Protein AF-A0A0P1FCE9-F1 (afdb_monomer_lite)

Structure (mmCIF, N/CA/C/O backbone):
data_AF-A0A0P1FCE9-F1
#
_entry.id   AF-A0A0P1FCE9-F1
#
loop_
_atom_site.group_PDB
_atom_site.id
_atom_site.type_symbol
_atom_site.label_atom_id
_atom_site.label_alt_id
_atom_site.label_comp_id
_atom_site.label_asym_id
_atom_site.label_entity_id
_atom_site.label_seq_id
_atom_site.pdbx_PDB_ins_code
_atom_site.Cartn_x
_atom_site.Cartn_y
_atom_site.Cartn_z
_atom_site.occupancy
_atom_site.B_iso_or_equiv
_atom_site.auth_seq_id
_atom_site.auth_comp_id
_atom_site.auth_asym_id
_atom_site.auth_atom_id
_atom_site.pdbx_PDB_model_num
ATOM 1 N N . MET A 1 1 ? -5.152 -13.115 -2.589 1.00 69.50 1 MET A N 1
ATOM 2 C CA . MET A 1 1 ? -4.356 -12.353 -1.607 1.00 69.50 1 MET A CA 1
ATOM 3 C C . MET A 1 1 ? -4.683 -10.891 -1.822 1.00 69.50 1 MET A C 1
ATOM 5 O O . MET A 1 1 ? -4.648 -10.466 -2.973 1.00 69.50 1 MET A O 1
ATOM 9 N N . LEU A 1 2 ? -5.091 -10.181 -0.772 1.00 87.06 2 LEU A N 1
ATOM 10 C CA . LEU A 1 2 ? -5.463 -8.771 -0.870 1.00 87.06 2 LEU A CA 1
ATOM 11 C C . LEU A 1 2 ? -4.214 -7.928 -1.156 1.00 87.06 2 LEU A C 1
ATOM 13 O O . LEU A 1 2 ? 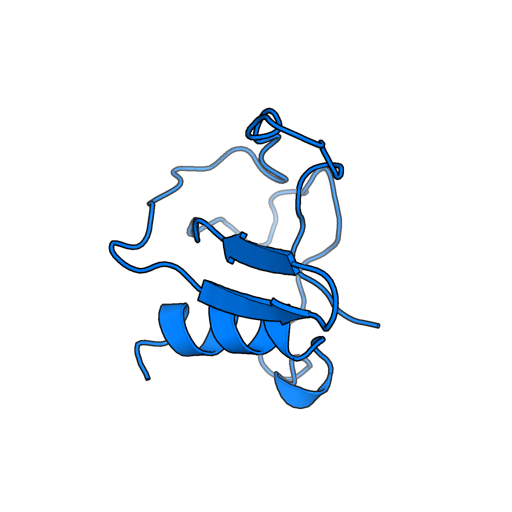-3.112 -8.292 -0.747 1.00 87.06 2 LEU A O 1
ATOM 17 N N . GLY A 1 3 ? -4.361 -6.807 -1.854 1.00 88.31 3 GLY A N 1
ATOM 18 C CA . GLY A 1 3 ? -3.241 -5.912 -2.097 1.00 88.31 3 GLY A CA 1
ATOM 19 C C . GLY A 1 3 ? -3.671 -4.537 -2.572 1.00 88.31 3 GLY A C 1
ATOM 20 O O . GLY A 1 3 ? -4.745 -4.373 -3.146 1.00 88.31 3 GLY A O 1
ATOM 21 N N . TRP A 1 4 ? -2.817 -3.547 -2.324 1.00 89.69 4 TRP 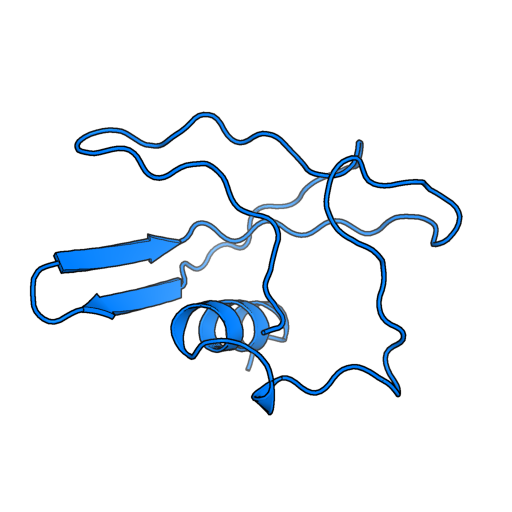A N 1
ATOM 22 C CA . TRP A 1 4 ? -3.021 -2.200 -2.840 1.00 89.69 4 TRP A CA 1
ATOM 23 C C . TRP A 1 4 ? -2.699 -2.155 -4.335 1.00 89.69 4 TRP A C 1
ATOM 25 O O . TRP A 1 4 ? -1.727 -2.792 -4.754 1.00 89.69 4 TRP A O 1
ATOM 35 N N . PRO A 1 5 ? -3.461 -1.390 -5.136 1.00 87.69 5 PRO A N 1
ATOM 36 C CA . PRO A 1 5 ? -3.098 -1.137 -6.521 1.00 87.69 5 PRO A CA 1
ATOM 37 C C . PRO A 1 5 ? -1.715 -0.483 -6.567 1.00 87.69 5 PRO A C 1
ATOM 39 O O . PRO A 1 5 ? -1.439 0.494 -5.868 1.00 87.69 5 PRO A O 1
ATOM 42 N N . GLY A 1 6 ? -0.841 -1.065 -7.377 1.00 78.19 6 GLY A N 1
ATOM 43 C CA . GLY A 1 6 ? 0.515 -0.600 -7.614 1.00 78.19 6 GLY A CA 1
ATOM 44 C C . GLY A 1 6 ? 0.807 -0.586 -9.106 1.00 78.19 6 GLY A C 1
ATOM 45 O O . GLY A 1 6 ? 0.029 -1.089 -9.911 1.00 78.19 6 GLY A O 1
ATOM 46 N N . SER A 1 7 ? 1.933 0.010 -9.463 1.00 76.62 7 SER A N 1
ATOM 47 C CA . SER A 1 7 ? 2.458 -0.025 -10.821 1.00 76.62 7 SER A CA 1
ATOM 48 C C . SER A 1 7 ? 3.156 -1.352 -11.117 1.00 76.62 7 SER A C 1
ATOM 50 O O . SER A 1 7 ? 3.510 -2.102 -10.202 1.00 76.62 7 SER A O 1
ATOM 52 N N . ASP A 1 8 ? 3.449 -1.579 -12.393 1.00 77.50 8 ASP A N 1
ATOM 53 C CA . ASP A 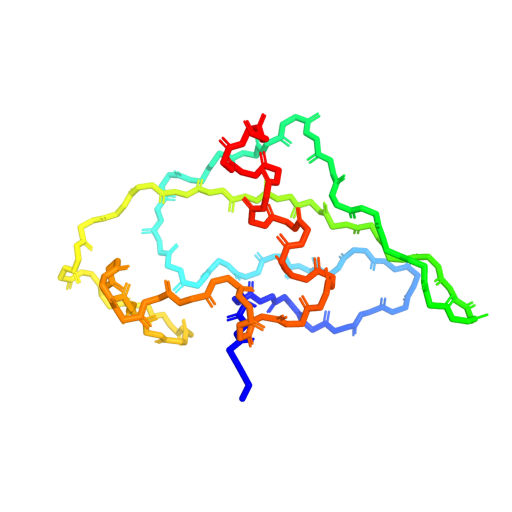1 8 ? 4.349 -2.650 -12.805 1.00 77.50 8 ASP A CA 1
ATOM 54 C C . ASP A 1 8 ? 5.734 -2.506 -12.167 1.00 77.50 8 ASP A C 1
ATOM 56 O O . ASP A 1 8 ? 6.186 -1.415 -11.798 1.00 77.50 8 ASP A O 1
ATOM 60 N N . TRP A 1 9 ? 6.417 -3.642 -12.044 1.00 74.94 9 TRP A N 1
ATOM 61 C CA . TRP A 1 9 ? 7.802 -3.674 -11.603 1.00 74.94 9 TRP A CA 1
ATOM 62 C C . TRP A 1 9 ? 8.718 -3.129 -12.701 1.00 74.94 9 TRP A C 1
ATOM 64 O O . TRP A 1 9 ? 8.637 -3.554 -13.853 1.00 74.94 9 TRP A O 1
ATOM 74 N N . GLN A 1 10 ? 9.615 -2.217 -12.330 1.00 75.50 10 GLN A N 1
ATOM 75 C CA . GLN A 1 10 ? 10.668 -1.715 -13.205 1.00 75.50 10 GLN A CA 1
ATOM 76 C C . GLN A 1 10 ? 12.014 -1.759 -12.488 1.00 75.50 10 GLN A C 1
ATOM 78 O O . GLN A 1 10 ? 12.127 -1.410 -11.312 1.00 75.50 10 GLN A O 1
ATOM 83 N N . GLU A 1 11 ? 13.036 -2.209 -13.212 1.00 74.12 11 GLU A N 1
ATOM 84 C CA . GLU A 1 11 ? 14.416 -2.190 -12.746 1.00 74.12 11 GLU A CA 1
ATOM 85 C C . GLU A 1 11 ? 15.049 -0.838 -13.088 1.00 74.12 11 GLU A C 1
ATOM 87 O O . GLU A 1 11 ? 14.927 -0.362 -14.215 1.00 74.12 11 GLU A O 1
ATOM 92 N N . ASN A 1 12 ? 15.769 -0.244 -12.134 1.00 79.25 12 ASN A N 1
ATOM 93 C CA . ASN A 1 12 ? 16.557 0.991 -12.281 1.00 79.25 12 ASN A CA 1
ATOM 94 C C . ASN A 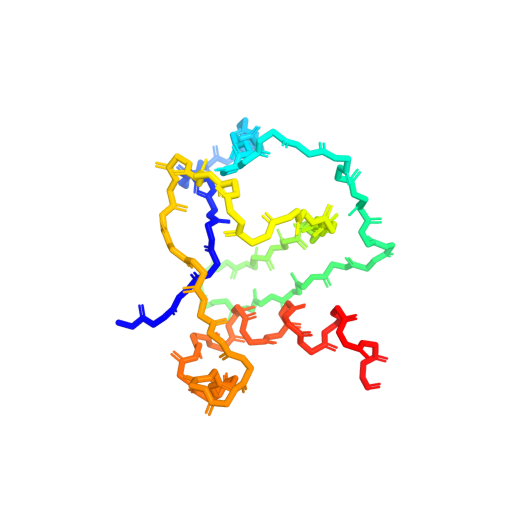1 12 ? 15.792 2.317 -12.443 1.00 79.25 12 ASN A C 1
ATOM 96 O O . ASN A 1 12 ? 16.439 3.362 -12.387 1.00 79.25 12 ASN A O 1
ATOM 100 N N . ASP A 1 13 ? 14.465 2.312 -12.573 1.00 77.81 13 ASP A N 1
ATOM 101 C CA . ASP A 1 13 ? 13.661 3.540 -12.606 1.00 77.81 13 ASP A CA 1
ATOM 102 C C . ASP A 1 13 ? 12.368 3.406 -11.791 1.00 77.81 13 ASP A C 1
ATOM 104 O O . ASP A 1 13 ? 11.916 2.303 -11.469 1.00 77.81 13 ASP A O 1
ATOM 108 N N . ALA A 1 14 ? 11.782 4.545 -11.424 1.00 73.38 14 ALA A N 1
ATOM 109 C CA . ALA A 1 14 ? 10.464 4.587 -10.820 1.00 73.38 14 ALA A CA 1
ATOM 110 C C . ALA A 1 14 ? 9.401 4.445 -11.925 1.00 73.38 14 ALA A C 1
ATOM 112 O O . ALA A 1 14 ? 9.316 5.313 -12.796 1.00 73.38 14 ALA A O 1
ATOM 113 N N . PRO A 1 15 ? 8.556 3.401 -11.883 1.00 76.81 15 PRO A N 1
ATOM 114 C CA . PRO A 1 15 ? 7.496 3.233 -12.866 1.00 76.81 15 PRO A CA 1
ATOM 115 C C . PRO A 1 15 ? 6.530 4.419 -12.850 1.00 76.81 15 PRO A C 1
ATOM 117 O O . PRO A 1 15 ? 6.285 5.042 -11.810 1.00 76.81 15 PRO A O 1
ATOM 120 N N . VAL A 1 16 ? 5.938 4.707 -14.012 1.00 75.88 16 VAL A N 1
ATOM 121 C CA . VAL A 1 16 ? 4.878 5.713 -14.114 1.00 75.88 16 VAL A CA 1
ATOM 122 C C . VAL A 1 16 ? 3.727 5.288 -13.208 1.00 75.88 16 VAL A C 1
ATOM 124 O O . VAL A 1 16 ? 3.171 4.200 -13.343 1.00 75.88 16 VAL A O 1
ATOM 127 N N . HIS A 1 17 ? 3.382 6.153 -12.258 1.00 72.12 17 HIS A N 1
ATOM 128 C CA . HIS A 1 17 ? 2.239 5.927 -11.389 1.00 72.12 17 HIS A CA 1
ATOM 129 C C . HIS A 1 17 ? 0.948 6.087 -12.194 1.00 72.12 17 HIS A C 1
ATOM 131 O O . HIS A 1 17 ? 0.567 7.210 -12.526 1.00 72.12 17 HIS A O 1
ATOM 137 N N . ASP A 1 18 ? 0.270 4.974 -12.466 1.00 82.88 18 ASP A N 1
ATOM 138 C CA . ASP A 1 18 ? -1.101 4.982 -12.965 1.00 82.88 18 ASP A CA 1
ATOM 139 C C . ASP A 1 18 ? -2.068 4.907 -11.779 1.00 82.88 18 ASP A C 1
ATOM 141 O O . ASP A 1 18 ? -2.105 3.924 -11.034 1.00 82.88 18 ASP A O 1
ATOM 145 N N . ALA A 1 19 ? -2.788 6.000 -11.530 1.00 89.12 19 ALA A N 1
ATOM 146 C CA . ALA A 1 19 ? -3.687 6.077 -10.390 1.00 89.12 19 ALA A CA 1
ATOM 147 C C . ALA A 1 19 ? -4.934 5.213 -10.651 1.00 89.12 19 ALA A C 1
ATOM 149 O O . ALA A 1 19 ? -5.619 5.429 -11.650 1.00 89.12 19 ALA A O 1
ATOM 150 N N . PRO A 1 20 ? -5.325 4.318 -9.722 1.00 90.75 20 PRO A N 1
ATOM 151 C CA . PRO A 1 20 ? -6.454 3.400 -9.920 1.00 90.75 20 PRO A CA 1
ATOM 152 C C . PRO A 1 20 ? -7.806 4.120 -9.999 1.00 90.75 20 PRO A C 1
ATOM 154 O O . PRO A 1 20 ? -8.824 3.526 -10.336 1.00 90.75 20 PRO A O 1
ATOM 157 N N . ILE A 1 21 ? -7.852 5.395 -9.615 1.00 91.94 21 ILE A N 1
ATOM 158 C CA . ILE A 1 21 ? -9.054 6.212 -9.634 1.00 91.94 21 ILE A CA 1
ATOM 159 C C . ILE A 1 21 ? -8.667 7.682 -9.788 1.00 91.94 21 ILE A C 1
ATOM 161 O O . ILE A 1 21 ? -7.689 8.166 -9.204 1.00 91.94 21 ILE A O 1
ATOM 165 N N . LYS A 1 22 ? -9.458 8.428 -10.565 1.00 90.81 22 LYS A N 1
ATOM 166 C CA . LYS A 1 22 ? -9.312 9.883 -10.658 1.00 90.81 22 LYS A CA 1
ATOM 167 C C . LYS A 1 22 ? -9.725 10.502 -9.323 1.00 90.81 22 LYS A C 1
ATOM 169 O O . LYS A 1 22 ? -10.895 10.421 -8.950 1.00 90.81 22 LYS A O 1
ATOM 174 N N . ALA A 1 23 ? -8.786 11.120 -8.615 1.00 92.88 23 ALA A N 1
ATOM 175 C CA . ALA A 1 23 ? -9.008 11.706 -7.297 1.00 92.88 23 ALA A CA 1
ATOM 176 C C . ALA A 1 23 ? -7.948 12.762 -6.959 1.00 92.88 23 ALA A C 1
ATOM 178 O O . ALA A 1 23 ? -6.956 12.912 -7.673 1.00 92.88 23 ALA A O 1
ATOM 179 N N . GLU A 1 24 ? -8.152 13.470 -5.849 1.00 93.50 24 GLU A N 1
ATOM 180 C CA . GLU A 1 24 ? -7.127 14.327 -5.254 1.00 93.50 24 GLU A CA 1
ATOM 181 C C . GLU A 1 24 ? -6.204 13.485 -4.368 1.00 93.50 24 GLU A C 1
ATOM 183 O O . GLU A 1 24 ? -6.490 13.222 -3.198 1.00 93.50 24 GLU A O 1
ATOM 188 N N . TRP A 1 25 ? -5.099 13.032 -4.954 1.00 92.38 25 TRP A N 1
ATOM 189 C CA . TRP A 1 25 ? -4.105 12.216 -4.266 1.00 92.38 25 TRP A CA 1
ATOM 190 C C . TRP A 1 25 ? -3.161 13.069 -3.420 1.00 92.38 25 TRP A C 1
ATOM 192 O O . TRP A 1 25 ? -2.612 14.070 -3.881 1.00 92.38 25 TRP A O 1
ATOM 202 N N . LYS A 1 26 ? -2.923 12.630 -2.185 1.00 92.62 26 LYS A N 1
ATOM 203 C CA . LYS A 1 26 ? -1.958 13.214 -1.254 1.00 92.62 26 LYS A CA 1
ATOM 204 C C . LYS A 1 26 ? -0.841 12.216 -1.004 1.00 92.62 26 LYS A C 1
ATOM 206 O O . LYS A 1 26 ? -1.093 11.053 -0.703 1.00 92.62 26 LYS A O 1
ATOM 211 N N . THR A 1 27 ? 0.397 12.679 -1.132 1.00 92.25 27 THR A N 1
ATOM 212 C CA . THR A 1 27 ? 1.573 11.872 -0.791 1.00 92.25 27 THR A CA 1
ATOM 213 C C . THR A 1 27 ? 1.796 11.938 0.715 1.00 92.25 27 THR A C 1
ATOM 215 O O . THR A 1 27 ? 1.803 13.027 1.289 1.00 92.25 27 THR A O 1
ATOM 218 N N . LEU A 1 28 ? 1.976 10.786 1.356 1.00 91.94 28 LEU A N 1
ATOM 219 C CA . LEU A 1 28 ? 2.385 10.725 2.752 1.00 91.94 28 LEU A CA 1
ATOM 220 C C . LEU A 1 28 ? 3.870 11.103 2.862 1.00 91.94 28 LEU A C 1
ATOM 222 O O . LEU A 1 28 ? 4.687 10.662 2.057 1.00 91.94 28 LEU A O 1
ATOM 226 N N . ASN A 1 29 ? 4.242 11.882 3.881 1.00 90.62 29 ASN A N 1
ATOM 227 C CA . ASN A 1 29 ? 5.631 12.328 4.092 1.00 90.62 29 ASN A CA 1
ATOM 228 C C . ASN A 1 29 ? 6.576 11.211 4.589 1.00 90.62 29 ASN A C 1
ATOM 230 O O . ASN A 1 29 ? 7.703 11.484 5.002 1.00 90.62 29 ASN A O 1
ATOM 234 N N . THR A 1 30 ? 6.125 9.957 4.574 1.00 91.31 30 THR A N 1
ATOM 235 C CA . THR A 1 30 ? 6.877 8.769 4.980 1.00 91.31 30 THR A CA 1
ATOM 236 C C . THR A 1 30 ? 6.815 7.706 3.884 1.00 91.31 30 THR A C 1
ATOM 238 O O . THR A 1 30 ? 5.911 7.689 3.049 1.00 91.31 30 THR A O 1
ATOM 241 N N . GLU A 1 31 ? 7.800 6.809 3.875 1.00 90.62 31 GLU A N 1
ATOM 242 C CA . GLU A 1 31 ? 7.894 5.709 2.914 1.00 90.62 31 GLU A CA 1
ATOM 243 C C . GLU A 1 31 ? 7.858 4.356 3.630 1.00 90.62 31 GLU A C 1
ATOM 245 O O . GLU A 1 31 ? 8.480 4.173 4.682 1.00 90.62 31 GLU A O 1
ATOM 250 N N . ALA A 1 32 ? 7.179 3.375 3.034 1.00 91.31 32 ALA A N 1
ATOM 251 C CA . ALA A 1 32 ? 7.293 1.995 3.491 1.00 91.31 32 ALA A CA 1
ATOM 252 C C . ALA A 1 32 ? 8.590 1.391 2.944 1.00 91.31 32 ALA A C 1
ATOM 254 O O . ALA A 1 32 ? 8.804 1.323 1.734 1.00 91.31 32 ALA A O 1
ATOM 255 N N . ARG A 1 33 ? 9.454 0.925 3.850 1.00 92.44 33 ARG A N 1
ATOM 256 C CA . ARG A 1 33 ? 10.683 0.197 3.512 1.00 92.44 33 ARG A CA 1
ATOM 257 C C . ARG A 1 33 ? 10.512 -1.286 3.808 1.00 92.44 33 ARG A C 1
ATOM 259 O O . ARG A 1 33 ? 10.148 -1.657 4.930 1.00 92.44 33 ARG A O 1
ATOM 266 N N . HIS A 1 34 ? 10.800 -2.138 2.836 1.00 91.62 34 HIS A N 1
ATOM 267 C CA . HIS A 1 34 ? 10.764 -3.588 3.000 1.00 91.62 34 HIS A CA 1
ATOM 268 C C . HIS A 1 34 ? 12.041 -4.210 2.436 1.00 91.62 34 HIS A C 1
ATOM 270 O O . HIS A 1 34 ? 12.500 -3.818 1.370 1.00 91.62 34 HIS A O 1
ATOM 276 N N . THR A 1 35 ? 12.623 -5.166 3.153 1.00 93.12 35 THR A N 1
ATOM 277 C CA . THR A 1 35 ? 13.854 -5.836 2.726 1.00 93.12 35 THR A CA 1
ATOM 278 C C . THR A 1 35 ? 13.509 -7.230 2.245 1.00 93.12 35 THR A C 1
ATOM 280 O O . THR A 1 35 ? 13.068 -8.063 3.034 1.00 93.12 35 THR A O 1
ATOM 283 N N . PHE A 1 36 ? 13.735 -7.470 0.960 1.00 90.19 36 PHE A N 1
ATOM 284 C CA . PHE A 1 36 ? 13.818 -8.809 0.399 1.00 90.19 36 PHE A CA 1
ATOM 285 C C . PHE A 1 36 ? 15.269 -9.289 0.479 1.00 90.19 36 PHE A C 1
ATOM 287 O O . PHE A 1 36 ? 16.189 -8.494 0.660 1.00 90.19 36 PHE A O 1
ATOM 294 N N . THR A 1 37 ? 15.494 -10.592 0.320 1.00 93.88 37 THR A N 1
ATOM 295 C CA . THR A 1 37 ? 16.846 -11.175 0.387 1.00 93.88 37 THR A CA 1
ATOM 296 C C . THR A 1 37 ? 17.805 -10.587 -0.650 1.00 93.88 37 THR A C 1
ATOM 298 O O . THR A 1 37 ? 19.002 -10.532 -0.399 1.00 93.88 37 THR A O 1
ATOM 301 N N . HIS A 1 38 ? 17.285 -10.140 -1.798 1.00 91.31 38 HIS A N 1
ATOM 302 C CA . HIS A 1 38 ? 18.086 -9.647 -2.922 1.00 91.31 38 HIS A CA 1
ATOM 303 C C . HIS A 1 38 ? 18.077 -8.120 -3.072 1.00 91.31 38 HIS A C 1
ATOM 305 O O . HIS A 1 38 ? 18.961 -7.575 -3.724 1.00 91.31 38 HIS A O 1
ATOM 311 N N . PHE A 1 39 ? 17.086 -7.420 -2.510 1.00 88.62 39 PHE A N 1
ATOM 312 C CA . PHE A 1 39 ? 16.937 -5.976 -2.696 1.00 88.62 39 PHE A CA 1
ATOM 313 C C . PHE A 1 39 ? 16.105 -5.320 -1.591 1.00 88.62 39 PHE A C 1
ATOM 315 O O . PHE A 1 39 ? 15.355 -5.970 -0.860 1.00 88.62 39 PHE A O 1
ATOM 322 N N . HIS A 1 40 ? 16.193 -3.993 -1.513 1.00 88.81 40 HIS A N 1
ATOM 323 C CA . HIS A 1 40 ? 15.340 -3.176 -0.657 1.00 88.81 40 HIS A CA 1
ATOM 324 C C . HIS A 1 40 ? 14.258 -2.495 -1.493 1.00 88.81 40 HIS A C 1
ATOM 326 O O . HIS A 1 40 ? 14.554 -1.758 -2.430 1.00 88.81 40 HIS A O 1
ATOM 332 N N . LEU A 1 41 ? 13.000 -2.716 -1.129 1.00 87.44 41 LEU A N 1
ATOM 333 C CA . LEU A 1 41 ? 11.850 -2.026 -1.692 1.00 87.44 41 LEU A CA 1
ATOM 334 C C . LEU A 1 41 ? 11.565 -0.757 -0.884 1.00 87.44 41 LEU A C 1
ATOM 336 O O . LEU A 1 41 ? 11.471 -0.799 0.348 1.00 87.44 41 LEU A O 1
ATOM 340 N N . ARG A 1 42 ? 11.378 0.361 -1.585 1.00 88.06 42 ARG A N 1
ATOM 341 C CA . ARG A 1 42 ? 10.914 1.634 -1.023 1.00 88.06 42 ARG A CA 1
ATOM 342 C C . ARG A 1 42 ? 9.631 2.032 -1.736 1.00 88.06 42 ARG A C 1
ATOM 344 O O . ARG A 1 42 ? 9.628 2.166 -2.955 1.00 88.06 42 ARG A O 1
ATOM 351 N N . LEU A 1 43 ? 8.553 2.204 -0.982 1.00 86.56 43 LEU A N 1
ATOM 352 C CA . LEU A 1 43 ? 7.246 2.567 -1.519 1.00 86.56 43 LEU A CA 1
ATOM 353 C C . LEU A 1 43 ? 6.894 3.999 -1.127 1.00 86.56 43 LEU A C 1
ATOM 355 O O . LEU A 1 43 ? 6.849 4.331 0.062 1.00 86.56 43 LEU A O 1
ATOM 359 N N . LYS A 1 44 ? 6.581 4.819 -2.133 1.00 88.50 44 LYS A N 1
ATOM 360 C CA . LYS A 1 44 ? 5.859 6.079 -1.947 1.00 88.50 44 LYS A CA 1
ATOM 361 C C . LYS A 1 44 ? 4.390 5.754 -1.689 1.00 88.50 44 LYS A C 1
ATOM 363 O O . LYS A 1 44 ? 3.784 5.020 -2.465 1.00 88.50 44 LYS A O 1
ATOM 368 N N . ILE A 1 45 ? 3.831 6.297 -0.612 1.00 89.06 45 ILE A N 1
ATOM 369 C CA . ILE A 1 45 ? 2.440 6.051 -0.226 1.00 89.06 45 ILE A CA 1
ATOM 370 C C . ILE A 1 45 ? 1.606 7.261 -0.633 1.00 89.06 45 ILE A C 1
ATOM 372 O O . ILE A 1 45 ? 1.894 8.387 -0.225 1.00 89.06 45 ILE A O 1
ATOM 376 N N . CYS A 1 46 ? 0.567 7.017 -1.426 1.00 90.56 46 CYS A N 1
ATOM 377 C CA . CYS A 1 46 ? -0.390 8.027 -1.855 1.00 90.56 46 CYS A CA 1
ATOM 378 C C . CYS A 1 46 ? -1.788 7.617 -1.396 1.00 90.56 46 CYS A C 1
ATOM 380 O O . CYS A 1 46 ? -2.173 6.461 -1.558 1.00 90.56 46 CYS A O 1
ATOM 382 N N . THR A 1 47 ? -2.555 8.558 -0.854 1.00 92.12 47 THR A N 1
ATOM 383 C CA . THR A 1 47 ? -3.938 8.320 -0.426 1.00 92.12 47 THR A CA 1
ATOM 384 C C . THR A 1 47 ? -4.873 9.369 -0.997 1.00 92.12 47 THR A C 1
ATOM 386 O O . THR A 1 47 ? -4.468 10.494 -1.285 1.00 92.12 47 THR A O 1
ATOM 389 N N . ALA A 1 48 ? -6.132 8.997 -1.183 1.00 92.88 48 ALA A N 1
ATOM 390 C CA . ALA A 1 48 ? -7.175 9.900 -1.633 1.00 92.88 48 ALA A CA 1
ATOM 391 C C . ALA A 1 48 ? -8.490 9.541 -0.943 1.00 92.88 48 ALA A C 1
ATOM 393 O O . ALA A 1 48 ? -8.753 8.371 -0.667 1.00 92.88 48 ALA A O 1
ATOM 394 N N . LEU A 1 49 ? -9.317 10.552 -0.685 1.00 92.69 49 LEU A N 1
ATOM 395 C CA . LEU A 1 49 ? -10.707 10.352 -0.289 1.00 92.69 49 LEU A CA 1
ATOM 396 C C . LEU A 1 49 ? -11.573 10.458 -1.540 1.00 92.69 49 LEU A C 1
ATOM 398 O O . LEU A 1 49 ? -11.460 11.422 -2.300 1.00 92.69 49 LEU A O 1
ATOM 402 N N . VAL A 1 50 ? -12.418 9.458 -1.760 1.00 92.38 50 VAL A N 1
ATOM 403 C CA . VAL A 1 50 ? -13.286 9.362 -2.934 1.00 92.38 50 VAL A CA 1
ATOM 404 C C . VAL A 1 50 ? -14.682 8.906 -2.520 1.00 92.38 50 VAL A C 1
ATOM 406 O O . VAL A 1 50 ? -14.811 8.164 -1.546 1.00 92.38 50 VAL A O 1
ATOM 409 N N . PRO A 1 51 ? -15.730 9.332 -3.240 1.00 89.75 51 PRO A N 1
ATOM 410 C CA . PRO A 1 51 ? -17.055 8.737 -3.107 1.00 89.75 51 PRO A CA 1
ATOM 411 C C . PRO A 1 51 ? -17.026 7.229 -3.413 1.00 89.75 51 PRO A C 1
ATOM 413 O O . PRO A 1 51 ? -16.379 6.818 -4.377 1.00 89.75 51 PRO A O 1
ATOM 416 N N . MET A 1 52 ? -17.735 6.421 -2.613 1.00 82.75 52 MET A N 1
ATOM 417 C CA . MET A 1 52 ? -17.806 4.953 -2.769 1.00 82.75 52 MET A CA 1
ATOM 418 C C . MET A 1 52 ? -18.463 4.506 -4.085 1.00 82.75 52 MET A C 1
ATOM 420 O O . MET A 1 52 ? -18.217 3.401 -4.553 1.00 82.75 52 MET A O 1
ATOM 424 N N . ASP A 1 53 ? -19.282 5.359 -4.700 1.00 87.06 53 ASP A N 1
ATOM 425 C CA . ASP A 1 53 ? -19.949 5.095 -5.978 1.00 87.06 53 ASP A CA 1
ATOM 426 C C . ASP A 1 53 ? -19.038 5.324 -7.198 1.00 87.06 53 ASP A C 1
ATOM 428 O O . ASP A 1 53 ? -19.420 5.016 -8.330 1.00 87.06 53 ASP A O 1
ATOM 432 N N . ARG A 1 54 ? -17.817 5.841 -7.003 1.00 89.12 54 ARG A N 1
ATOM 433 C CA . ARG A 1 54 ? -16.870 6.047 -8.1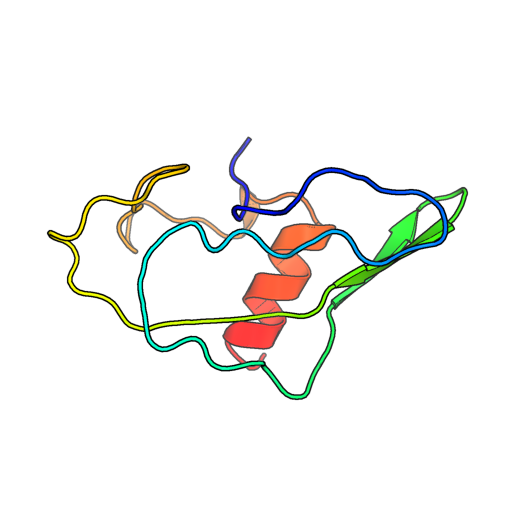01 1.00 89.12 54 ARG A CA 1
ATOM 434 C C . ARG A 1 54 ? -16.196 4.732 -8.486 1.00 89.12 54 ARG A C 1
ATOM 436 O O . ARG A 1 54 ? -15.524 4.109 -7.679 1.00 89.12 54 ARG A O 1
ATOM 443 N N . THR A 1 55 ? -16.284 4.348 -9.753 1.00 91.19 55 THR A N 1
ATOM 444 C CA . THR A 1 55 ? -15.666 3.111 -10.250 1.00 91.19 55 THR A CA 1
ATOM 445 C C . THR A 1 55 ? -14.140 3.255 -10.411 1.00 91.19 55 THR A C 1
ATOM 447 O O . THR A 1 55 ? -13.706 4.132 -11.166 1.00 91.19 55 THR A O 1
ATOM 450 N N . PRO A 1 56 ? -13.311 2.427 -9.743 1.00 92.44 56 PRO A N 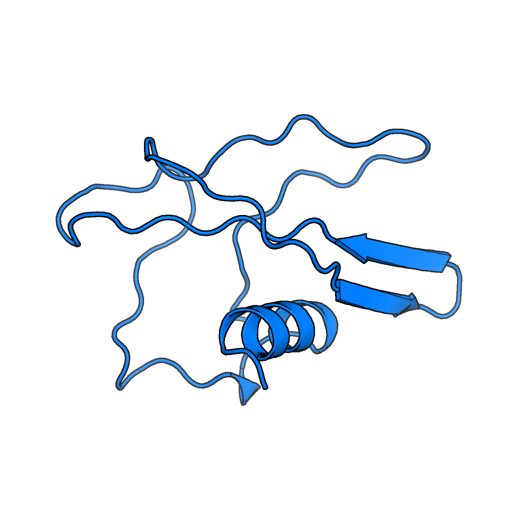1
ATOM 451 C CA . PRO A 1 56 ? -11.874 2.367 -10.001 1.00 92.44 56 PRO A CA 1
ATOM 452 C C . PRO A 1 56 ? -11.573 1.607 -11.304 1.00 92.44 56 PRO A C 1
ATOM 454 O O . PRO A 1 56 ? -12.348 0.757 -11.738 1.00 92.44 56 PRO A O 1
ATOM 457 N N . THR A 1 57 ? -10.430 1.890 -11.926 1.00 92.38 57 THR A N 1
ATOM 458 C CA . THR A 1 57 ? -9.918 1.145 -13.090 1.00 92.38 57 THR A CA 1
ATOM 459 C C . THR A 1 57 ? -9.269 -0.180 -12.693 1.00 92.38 57 THR A C 1
ATOM 461 O O . THR A 1 57 ? -9.213 -1.100 -13.506 1.00 92.38 57 THR A O 1
ATOM 464 N N . VAL A 1 58 ? -8.795 -0.291 -11.445 1.00 89.38 58 VAL A N 1
ATOM 465 C CA . VAL A 1 58 ? -8.142 -1.483 -10.889 1.00 89.38 58 VAL A CA 1
ATOM 466 C C . VAL A 1 58 ? -8.660 -1.755 -9.478 1.00 89.38 58 VAL A C 1
ATOM 468 O O . VAL A 1 58 ? -8.682 -0.861 -8.633 1.00 89.38 58 VAL A O 1
ATOM 471 N N . GLY A 1 59 ? -9.009 -3.016 -9.214 1.00 90.12 59 GLY A N 1
ATOM 472 C CA . GLY A 1 59 ? -9.482 -3.477 -7.909 1.00 90.12 59 GLY A CA 1
ATOM 473 C C . GLY A 1 59 ? -10.935 -3.102 -7.614 1.00 90.12 59 GLY A C 1
ATOM 474 O O . GLY A 1 59 ? -11.709 -2.764 -8.507 1.00 90.12 59 GLY A O 1
ATOM 475 N N . SER A 1 60 ? -11.307 -3.190 -6.342 1.00 90.81 60 SER A N 1
ATOM 476 C CA . SER A 1 60 ? -12.632 -2.846 -5.825 1.00 90.81 60 SER A CA 1
ATOM 477 C C . SER A 1 60 ? -12.496 -2.245 -4.429 1.00 90.81 60 SER A C 1
ATOM 479 O O . SER A 1 60 ? -11.490 -2.463 -3.751 1.00 90.81 60 SER A O 1
ATOM 481 N N . PHE A 1 61 ? -13.509 -1.502 -3.984 1.00 91.12 61 PHE A N 1
ATOM 482 C CA . PHE A 1 61 ? -13.593 -1.122 -2.578 1.00 91.12 61 PHE A CA 1
ATOM 483 C C . PHE A 1 61 ? -13.946 -2.338 -1.722 1.00 91.12 61 PHE A C 1
ATOM 485 O O . PHE A 1 61 ? -14.684 -3.221 -2.155 1.00 91.12 61 PHE A O 1
ATOM 492 N N . VAL A 1 62 ? -13.391 -2.362 -0.515 1.00 90.56 62 VAL A N 1
ATOM 493 C CA . VAL A 1 62 ? -13.705 -3.325 0.541 1.00 90.56 62 VAL A CA 1
ATOM 494 C C . VAL A 1 62 ? -14.208 -2.507 1.720 1.00 90.56 62 VAL A C 1
ATOM 496 O O . VAL A 1 62 ? -13.595 -1.489 2.062 1.00 90.56 62 VAL A O 1
ATOM 499 N N . GLU A 1 63 ? -15.343 -2.899 2.293 1.00 90.62 63 GLU A N 1
ATOM 500 C CA . GLU A 1 63 ? -15.890 -2.216 3.461 1.00 90.62 63 GLU A CA 1
ATOM 501 C C . GLU A 1 63 ? -14.994 -2.426 4.684 1.00 90.62 63 GLU A C 1
ATOM 503 O O . GLU A 1 63 ? -14.228 -3.384 4.769 1.00 90.62 63 GLU A O 1
ATOM 508 N N . ALA A 1 64 ? -15.062 -1.504 5.644 1.00 89.56 64 ALA A N 1
ATOM 509 C CA . ALA A 1 64 ? -14.179 -1.543 6.806 1.00 89.56 64 ALA A CA 1
ATOM 510 C C . ALA A 1 64 ? -14.387 -2.795 7.678 1.00 89.56 64 ALA A C 1
ATOM 512 O O . ALA A 1 64 ? -13.444 -3.223 8.336 1.00 89.56 64 ALA A O 1
ATOM 513 N N . GLU A 1 65 ? -15.596 -3.365 7.690 1.00 93.56 65 GLU A N 1
ATOM 514 C CA . GLU A 1 65 ? -15.915 -4.597 8.424 1.00 93.56 65 GLU A CA 1
ATOM 515 C C . GLU A 1 65 ? -15.353 -5.865 7.764 1.00 93.56 65 GLU A C 1
ATOM 517 O O . GLU A 1 65 ? -15.011 -6.813 8.467 1.00 93.56 65 GLU A O 1
ATOM 522 N N . ASP A 1 66 ? -15.179 -5.839 6.441 1.00 92.44 66 ASP A N 1
ATOM 523 C CA . ASP A 1 66 ? -14.639 -6.944 5.641 1.00 92.44 66 ASP A CA 1
ATOM 524 C C . ASP A 1 66 ? -13.120 -6.831 5.416 1.00 92.44 66 ASP A C 1
ATOM 526 O O . ASP A 1 66 ? -12.508 -7.679 4.762 1.00 92.44 66 ASP A O 1
ATOM 530 N N . PHE A 1 67 ? -12.494 -5.762 5.916 1.00 92.56 67 PHE A N 1
ATOM 531 C CA . PHE A 1 67 ? -11.078 -5.482 5.712 1.00 92.56 67 PHE A CA 1
ATOM 532 C C . PHE A 1 67 ? -10.234 -5.864 6.936 1.00 92.56 67 PHE A C 1
ATOM 534 O O . PHE A 1 67 ? -10.233 -5.164 7.951 1.00 92.56 67 PHE A O 1
ATOM 541 N N . ASP A 1 68 ? -9.423 -6.918 6.802 1.00 92.38 68 ASP A N 1
ATOM 542 C CA . ASP A 1 68 ? -8.383 -7.281 7.771 1.00 92.38 68 ASP A CA 1
ATOM 543 C C . ASP A 1 68 ? -6.976 -6.929 7.231 1.00 92.38 68 ASP A C 1
ATOM 545 O O . ASP A 1 68 ? -6.535 -7.482 6.217 1.00 92.38 68 ASP A O 1
ATOM 549 N N . PRO A 1 69 ? -6.203 -6.047 7.903 1.00 92.38 69 PRO A N 1
ATOM 550 C CA . PRO A 1 69 ? -4.804 -5.789 7.554 1.00 92.38 69 PRO A CA 1
ATOM 551 C C . PRO A 1 69 ? -3.911 -7.042 7.545 1.00 92.38 69 PRO A C 1
ATOM 553 O O . PRO A 1 69 ? -2.844 -7.019 6.923 1.00 92.38 69 PRO A O 1
ATOM 556 N N . GLY A 1 70 ? -4.300 -8.109 8.251 1.00 92.44 70 GLY A N 1
ATOM 557 C CA . GLY A 1 70 ? -3.621 -9.405 8.282 1.00 92.44 70 GLY A CA 1
ATOM 558 C C . GLY A 1 70 ? -3.643 -10.155 6.947 1.00 92.44 70 GLY A C 1
ATOM 559 O O . GLY A 1 70 ? -2.719 -10.925 6.681 1.00 92.44 70 GLY A O 1
ATOM 560 N N . ASP A 1 71 ? -4.614 -9.864 6.076 1.00 93.44 71 ASP A N 1
ATOM 561 C CA . ASP A 1 71 ? -4.732 -10.472 4.742 1.00 93.44 71 ASP A CA 1
ATOM 562 C C . ASP A 1 71 ? -3.813 -9.823 3.694 1.00 93.44 71 ASP A C 1
ATOM 564 O O . ASP A 1 71 ? -3.678 -10.314 2.563 1.00 93.44 71 ASP A O 1
ATOM 568 N N . LEU A 1 72 ? -3.156 -8.717 4.059 1.00 93.88 72 LEU A N 1
ATOM 569 C CA . LEU A 1 72 ? -2.190 -8.038 3.208 1.00 93.88 72 LEU A CA 1
ATOM 570 C C . LEU A 1 72 ? -0.801 -8.692 3.293 1.00 93.88 72 LEU A C 1
ATOM 572 O O . LEU A 1 72 ? -0.322 -9.035 4.378 1.00 93.88 72 LEU A O 1
ATOM 576 N N . PRO A 1 73 ? -0.056 -8.746 2.172 1.00 92.69 73 PRO A N 1
ATOM 577 C CA . PRO A 1 73 ? 1.372 -9.023 2.201 1.00 92.69 73 PRO A CA 1
ATOM 578 C C . PRO A 1 73 ? 2.093 -8.072 3.160 1.00 92.69 73 PRO A C 1
ATOM 580 O O . PRO A 1 73 ? 1.777 -6.884 3.229 1.00 92.69 73 PRO A O 1
ATOM 583 N N . THR A 1 74 ? 3.131 -8.551 3.844 1.00 92.56 74 THR A N 1
ATOM 584 C CA . THR A 1 74 ? 3.848 -7.784 4.883 1.00 92.56 74 THR A CA 1
ATOM 585 C C . THR A 1 74 ? 4.374 -6.424 4.405 1.00 92.56 74 THR A C 1
ATOM 587 O O . THR A 1 74 ? 4.371 -5.457 5.169 1.00 92.56 74 THR A O 1
ATOM 590 N N . ALA A 1 75 ? 4.796 -6.311 3.142 1.00 91.56 75 ALA A N 1
ATOM 591 C CA . ALA A 1 75 ? 5.197 -5.039 2.538 1.00 91.56 75 ALA A CA 1
ATOM 592 C C . ALA A 1 75 ? 4.025 -4.043 2.416 1.00 91.56 75 ALA A C 1
ATOM 594 O O . ALA A 1 75 ? 4.190 -2.861 2.711 1.00 91.56 75 ALA A O 1
ATOM 595 N N . MET A 1 76 ? 2.839 -4.524 2.032 1.00 93.12 76 MET A N 1
ATOM 596 C CA . MET A 1 76 ? 1.625 -3.718 1.857 1.00 93.12 76 MET A CA 1
ATOM 597 C C . MET A 1 76 ? 0.946 -3.388 3.187 1.00 93.12 76 MET A C 1
ATOM 599 O O . MET A 1 76 ? 0.475 -2.264 3.366 1.00 93.12 76 MET A O 1
ATOM 603 N N . ARG A 1 77 ? 0.962 -4.317 4.149 1.00 94.62 77 ARG A N 1
ATOM 604 C CA . ARG A 1 77 ? 0.512 -4.060 5.521 1.00 94.62 77 ARG A CA 1
ATOM 605 C C . ARG A 1 77 ? 1.310 -2.921 6.159 1.00 94.62 77 ARG A C 1
ATOM 607 O O . ARG A 1 77 ? 0.722 -2.014 6.728 1.00 94.62 77 ARG A O 1
ATOM 614 N N . LYS A 1 78 ? 2.635 -2.887 5.965 1.00 93.81 78 LYS A N 1
ATOM 615 C CA . LYS A 1 78 ? 3.473 -1.778 6.455 1.00 93.81 78 LYS A CA 1
ATOM 616 C C . LYS A 1 78 ? 3.056 -0.419 5.875 1.00 93.81 78 LYS A C 1
ATOM 618 O O . LYS A 1 78 ? 3.106 0.581 6.583 1.00 93.81 78 LYS A O 1
ATOM 623 N N . ALA A 1 79 ? 2.654 -0.368 4.603 1.00 93.50 79 ALA A N 1
ATOM 624 C CA . ALA A 1 79 ? 2.139 0.864 4.004 1.00 93.50 79 ALA A CA 1
ATOM 625 C C . ALA A 1 79 ? 0.812 1.302 4.647 1.00 93.50 79 ALA A C 1
ATOM 627 O O . ALA A 1 79 ? 0.622 2.488 4.911 1.00 93.50 79 ALA A O 1
ATOM 628 N N . TYR A 1 80 ? -0.069 0.346 4.952 1.00 93.75 80 TYR A N 1
ATOM 629 C CA . TYR A 1 80 ? -1.321 0.612 5.659 1.00 93.75 80 TYR A CA 1
ATOM 630 C C . TYR A 1 80 ? -1.092 1.119 7.090 1.00 93.75 80 TYR A C 1
ATOM 632 O O . TYR A 1 80 ? -1.681 2.127 7.477 1.00 93.75 80 TYR A O 1
ATOM 640 N N . ASP A 1 81 ? -0.188 0.488 7.842 1.00 94.19 81 ASP A N 1
ATOM 641 C CA . ASP A 1 81 ? 0.160 0.900 9.209 1.00 94.19 81 ASP A CA 1
ATOM 642 C C . ASP A 1 81 ? 0.699 2.346 9.237 1.00 94.19 81 ASP A C 1
ATOM 644 O O . ASP A 1 81 ? 0.318 3.145 10.092 1.00 94.19 81 ASP A O 1
ATOM 648 N N . LEU A 1 82 ? 1.527 2.723 8.251 1.00 94.06 82 LEU A N 1
ATOM 649 C CA . LEU A 1 82 ? 2.026 4.097 8.100 1.00 94.06 82 LEU A CA 1
ATOM 650 C C . LEU A 1 82 ? 0.917 5.099 7.767 1.00 94.06 82 LEU A C 1
ATOM 652 O O . LEU A 1 82 ? 0.920 6.200 8.313 1.00 94.06 82 LEU A O 1
ATOM 656 N N . TYR A 1 83 ? -0.025 4.736 6.891 1.00 91.88 83 TYR A N 1
ATOM 657 C CA . TYR A 1 83 ? -1.182 5.584 6.593 1.00 91.88 83 TYR A CA 1
ATOM 658 C C . TYR A 1 83 ? -2.046 5.814 7.834 1.00 91.88 83 TYR A C 1
ATOM 660 O O . TYR A 1 83 ? -2.453 6.946 8.097 1.00 91.88 83 TYR A O 1
ATOM 668 N N . ARG A 1 84 ? -2.289 4.757 8.616 1.00 90.75 84 ARG A N 1
ATOM 669 C CA . ARG A 1 84 ? -3.016 4.864 9.885 1.00 90.75 84 ARG A CA 1
ATOM 670 C C . ARG A 1 84 ? -2.273 5.672 10.947 1.00 90.75 84 ARG A C 1
ATOM 672 O O . ARG A 1 84 ? -2.902 6.062 11.923 1.00 90.75 84 ARG A O 1
ATOM 679 N N . GLY A 1 85 ? -0.997 5.980 10.710 1.00 79.88 85 GLY A N 1
ATOM 680 C CA . GLY A 1 85 ? -0.185 6.855 11.547 1.00 79.88 85 GLY A CA 1
ATOM 681 C C . GLY A 1 85 ? 0.590 6.135 12.643 1.00 79.88 85 GLY A C 1
ATOM 682 O O . GLY A 1 85 ? 1.210 6.817 13.458 1.00 79.88 85 GLY A O 1
ATOM 683 N N . THR A 1 86 ? 0.639 4.798 12.629 1.00 50.19 86 THR A N 1
ATOM 684 C CA . THR A 1 86 ? 0.757 3.979 13.854 1.00 50.19 86 THR A CA 1
ATOM 685 C C . THR A 1 86 ? -0.428 4.180 14.796 1.00 50.19 86 THR A C 1
ATOM 687 O O . THR A 1 86 ? -0.752 5.340 15.128 1.00 50.19 86 THR A O 1
#

pLDDT: mean 88.09, std 7.37, range [50.19, 94.62]

InterPro domains:
  IPR015797 NUDIX hydrolase-like domain superfamily [SSF55811] (1-84)

Foldseek 3Di:
DDADDDDDDDPPDDDDDDDQFPFDKDWDPDWQWDDDPVDIDTHTAIDGDDDQPGHTNDDHDDDPVRDDLVPYDPSRSSSVVVVVVD

Secondary structure (DSSP, 8-state):
------PPP-SSSPPP---SS-S--EEEEEEEEEE-SS-EEEEEEEE----TTSPPSSS----TTT--GGGS-HHHHHHHHHHHT-

Radius of gyration: 13.53 Å; chains: 1; bounding box: 38×27×28 Å

Organism: NCBI:txid321267

Sequence (86 aa):
MLGWPGSDWQENDAPVHDAPIKAEWKTLNTEARHTFTHFHLRLKICTALVPMDRTPTVGSFVEAEDFDPGDLPTAMRKAYDLYRGT